Protein AF-A0A3S1IZS7-F1 (afdb_monomer_lite)

Foldseek 3Di:
DDDDDDDDDDDDDDDDDDDDDDDDDDDDDDDPDDDPDPPDPPDPPQAADADLVPPLVLFDDQVVLVVLDDDFAWDDKDWDFPLVVCVVVVPDDPRYDRNFIWIKTWGWDAAWDADPPNQKIQGGTWIWIFTAGGRPRDGPDIDIDHDPVRMDGNVPDD

Organism: NCBI:txid232991

Structure (mmCIF, N/CA/C/O backbone):
data_AF-A0A3S1IZS7-F1
#
_entry.id   AF-A0A3S1IZS7-F1
#
loop_
_atom_site.group_PDB
_atom_site.id
_atom_site.type_symbol
_atom_site.label_atom_id
_atom_site.label_alt_id
_atom_site.label_comp_id
_atom_site.label_asym_id
_atom_site.label_entity_id
_atom_site.label_seq_id
_atom_site.pdbx_PDB_ins_code
_atom_site.Cartn_x
_atom_site.Cartn_y
_atom_site.Cartn_z
_atom_site.occupancy
_atom_site.B_iso_or_equiv
_atom_site.auth_seq_id
_atom_site.auth_comp_id
_atom_site.auth_asym_id
_atom_site.auth_atom_id
_atom_site.pdbx_PDB_model_num
ATOM 1 N N . MET A 1 1 ? -35.260 -52.185 47.342 1.00 36.41 1 MET A N 1
ATOM 2 C CA . MET A 1 1 ? -35.029 -53.144 48.442 1.00 36.41 1 MET A CA 1
ATOM 3 C C . MET A 1 1 ? -33.620 -53.699 48.280 1.00 36.41 1 MET A C 1
ATOM 5 O O . MET A 1 1 ? -33.346 -54.266 47.235 1.00 36.41 1 MET A O 1
ATOM 9 N N . ASN A 1 2 ? -32.741 -53.359 49.234 1.00 33.81 2 ASN A N 1
ATOM 10 C CA . ASN A 1 2 ? -31.666 -54.129 49.903 1.00 33.81 2 ASN A CA 1
ATOM 11 C C . ASN A 1 2 ? -31.203 -55.445 49.221 1.00 33.81 2 ASN A C 1
ATOM 13 O O . ASN A 1 2 ? -32.045 -56.199 48.765 1.00 33.81 2 ASN A O 1
ATOM 17 N N . ASN A 1 3 ? -29.943 -55.899 49.215 1.00 34.00 3 ASN A N 1
ATOM 18 C CA . ASN A 1 3 ? -28.774 -55.623 50.056 1.00 34.00 3 ASN A CA 1
ATOM 19 C C . ASN A 1 3 ? -27.513 -56.287 49.429 1.00 34.00 3 ASN A C 1
ATOM 21 O O . ASN A 1 3 ? -27.587 -57.404 48.931 1.00 34.00 3 ASN A O 1
ATOM 25 N N . ILE A 1 4 ? -26.380 -55.580 49.488 1.00 40.91 4 ILE A N 1
ATOM 26 C CA . ILE A 1 4 ? -25.004 -55.969 49.885 1.00 40.91 4 ILE A CA 1
ATOM 27 C C . ILE A 1 4 ? -24.731 -57.489 50.108 1.00 40.91 4 ILE A C 1
ATOM 29 O O . ILE A 1 4 ? -25.435 -58.118 50.894 1.00 40.91 4 ILE A O 1
ATOM 33 N N . THR A 1 5 ? -23.634 -58.070 49.572 1.00 40.34 5 THR A N 1
ATOM 34 C CA . THR A 1 5 ? -22.332 -58.330 50.271 1.00 40.34 5 THR A CA 1
ATOM 35 C C . THR A 1 5 ? -21.445 -59.432 49.631 1.00 40.34 5 THR A C 1
ATOM 37 O O . THR A 1 5 ? -21.910 -60.533 49.371 1.00 40.34 5 THR A O 1
ATOM 40 N N . LYS A 1 6 ? -20.127 -59.140 49.606 1.00 39.59 6 LYS A N 1
ATOM 41 C CA . LYS A 1 6 ? -18.933 -59.993 49.863 1.00 39.59 6 LYS A CA 1
ATOM 42 C C . LYS A 1 6 ? -18.174 -60.684 48.707 1.00 39.59 6 LYS A C 1
ATOM 44 O O . LYS A 1 6 ? -18.670 -61.552 48.005 1.00 39.59 6 LYS A O 1
ATOM 49 N N . GLN A 1 7 ? -16.897 -60.286 48.629 1.00 43.59 7 GLN A N 1
ATOM 50 C CA . GLN A 1 7 ? -15.755 -60.897 47.937 1.00 43.59 7 GLN A CA 1
ATOM 51 C C . GLN A 1 7 ? -15.414 -62.291 48.490 1.00 43.59 7 GLN A C 1
ATOM 53 O O . GLN A 1 7 ? -15.649 -62.510 49.673 1.00 43.59 7 GLN A O 1
ATOM 58 N N . ILE A 1 8 ? -14.725 -63.122 47.691 1.00 42.62 8 ILE A N 1
ATOM 59 C CA . ILE A 1 8 ? -13.571 -63.967 48.076 1.00 42.62 8 ILE A CA 1
ATOM 60 C C . ILE A 1 8 ? -12.697 -64.147 46.819 1.00 42.62 8 ILE A C 1
ATOM 62 O O . ILE A 1 8 ? -13.199 -64.481 45.747 1.00 42.62 8 ILE A O 1
ATOM 66 N N . ALA A 1 9 ? -11.394 -63.901 46.959 1.00 44.09 9 ALA A N 1
ATOM 67 C CA . ALA A 1 9 ? -10.371 -64.181 45.956 1.00 44.09 9 ALA A CA 1
ATOM 68 C C . ALA A 1 9 ? -9.887 -65.633 46.082 1.00 44.09 9 ALA A C 1
ATOM 70 O O . ALA A 1 9 ? -9.709 -66.126 47.195 1.00 44.09 9 ALA A O 1
ATOM 71 N N . VAL A 1 10 ? -9.607 -66.291 44.956 1.00 39.09 10 VAL A N 1
ATOM 72 C CA . VAL A 1 10 ? -8.884 -67.570 44.921 1.00 39.09 10 VAL A CA 1
ATOM 73 C C . VAL A 1 10 ? -7.779 -67.466 43.876 1.00 39.09 10 VAL A C 1
ATOM 75 O O . VAL A 1 10 ? -8.039 -67.240 42.697 1.00 39.09 10 VAL A O 1
ATOM 78 N N . PHE A 1 11 ? -6.538 -67.606 44.337 1.00 39.56 11 PHE A N 1
ATOM 79 C CA . PHE A 1 11 ? -5.347 -67.763 43.510 1.00 39.56 11 PHE A CA 1
ATOM 80 C C . PHE A 1 11 ? -5.182 -69.242 43.158 1.00 39.56 11 PHE A C 1
ATOM 82 O O . PHE A 1 11 ? -5.168 -70.085 44.052 1.00 39.56 11 PHE A O 1
ATOM 89 N N . ILE A 1 12 ? -4.995 -69.552 41.876 1.00 41.91 12 ILE A N 1
ATOM 90 C CA . ILE A 1 12 ? -4.476 -70.852 41.441 1.00 41.91 12 ILE A CA 1
ATOM 91 C C . ILE A 1 12 ? -3.231 -70.582 40.603 1.00 41.91 12 ILE A C 1
ATOM 93 O O . ILE A 1 12 ? -3.295 -69.962 39.543 1.00 41.91 12 ILE A O 1
ATOM 97 N N . ALA A 1 13 ? -2.092 -71.025 41.127 1.00 37.75 13 ALA A N 1
ATOM 98 C CA . ALA A 1 13 ? -0.823 -71.077 40.426 1.00 37.75 13 ALA A CA 1
ATOM 99 C C . ALA A 1 13 ? -0.769 -72.360 39.587 1.00 37.75 13 ALA A C 1
ATOM 101 O O . ALA A 1 13 ? -1.023 -73.443 40.112 1.00 37.75 13 ALA A O 1
ATOM 102 N N . LEU A 1 14 ? -0.387 -72.250 38.315 1.00 40.47 14 LEU A N 1
ATOM 103 C CA . LEU A 1 14 ? 0.059 -73.392 37.523 1.00 40.47 14 LEU A CA 1
ATOM 104 C C . LEU A 1 14 ? 1.411 -73.049 36.893 1.00 40.47 14 LEU A C 1
ATOM 106 O O . LEU A 1 14 ? 1.531 -72.122 36.095 1.00 40.47 14 LEU A O 1
ATOM 110 N N . ALA A 1 15 ? 2.433 -73.783 37.325 1.00 39.69 15 ALA A N 1
ATOM 111 C CA . ALA A 1 15 ? 3.800 -73.686 36.846 1.00 39.69 15 ALA A CA 1
ATOM 112 C C . ALA A 1 15 ? 3.920 -74.323 35.453 1.00 39.69 15 ALA A C 1
ATOM 114 O O . ALA A 1 15 ? 3.553 -75.481 35.263 1.00 39.69 15 ALA A O 1
ATOM 115 N N . GLY A 1 16 ? 4.463 -73.574 34.493 1.00 42.50 16 GLY A N 1
ATOM 116 C CA . GLY A 1 16 ? 4.869 -74.069 33.180 1.00 42.50 16 GLY A CA 1
ATOM 117 C C . GLY A 1 16 ? 6.348 -73.767 32.965 1.00 42.50 16 GLY A C 1
ATOM 118 O O . GLY A 1 16 ? 6.762 -72.613 33.036 1.00 42.50 16 GLY A O 1
ATOM 119 N N . ALA A 1 17 ? 7.143 -74.814 32.760 1.00 45.78 17 ALA A N 1
ATOM 120 C CA . ALA A 1 17 ? 8.581 -74.740 32.542 1.00 45.78 17 ALA A CA 1
ATOM 121 C C . ALA A 1 17 ? 8.912 -74.043 31.210 1.00 45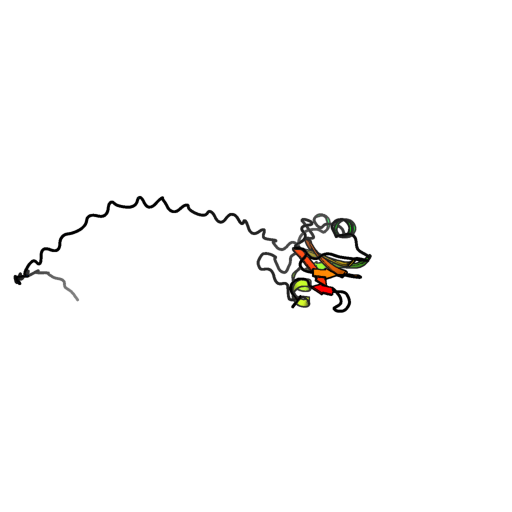.78 17 ALA A C 1
ATOM 123 O O . ALA A 1 17 ? 8.408 -74.440 30.161 1.00 45.78 17 ALA A O 1
ATOM 124 N N . ALA A 1 18 ? 9.794 -73.042 31.251 1.00 45.81 18 ALA A N 1
ATOM 125 C CA . ALA A 1 18 ? 10.357 -72.403 30.067 1.00 45.81 18 ALA A CA 1
ATOM 126 C C . ALA A 1 18 ? 11.881 -72.586 30.055 1.00 45.81 18 ALA A C 1
ATOM 128 O O . ALA A 1 18 ? 12.592 -72.164 30.968 1.00 45.81 18 ALA A O 1
ATOM 129 N N . THR A 1 19 ? 12.362 -73.252 29.013 1.00 47.44 19 THR A N 1
ATOM 130 C CA . THR A 1 19 ? 13.767 -73.514 28.699 1.00 47.44 19 THR A CA 1
ATOM 131 C C . THR A 1 19 ? 14.497 -72.192 28.429 1.00 47.44 19 THR A C 1
ATOM 133 O O . THR A 1 19 ? 14.139 -71.456 27.511 1.00 47.44 19 THR A O 1
ATOM 136 N N . LEU A 1 20 ? 15.519 -71.875 29.228 1.00 40.12 20 LEU A N 1
ATOM 137 C CA . LEU A 1 20 ? 16.340 -70.669 29.086 1.00 40.12 20 LEU A CA 1
ATOM 138 C C . LEU A 1 20 ? 17.395 -70.858 27.984 1.00 40.12 20 LEU A C 1
ATOM 140 O O . LEU A 1 20 ? 18.393 -71.548 28.182 1.00 40.12 20 LEU A O 1
ATOM 144 N N . PHE A 1 21 ? 17.200 -70.205 26.837 1.00 39.12 21 PHE A N 1
ATOM 145 C CA . PHE A 1 21 ? 18.284 -69.922 25.894 1.00 39.12 21 PHE A CA 1
ATOM 146 C C . PHE A 1 21 ? 19.089 -68.720 26.409 1.00 39.12 21 PHE A C 1
ATOM 148 O O . PHE A 1 21 ? 18.578 -67.603 26.483 1.00 39.12 21 PHE A O 1
AT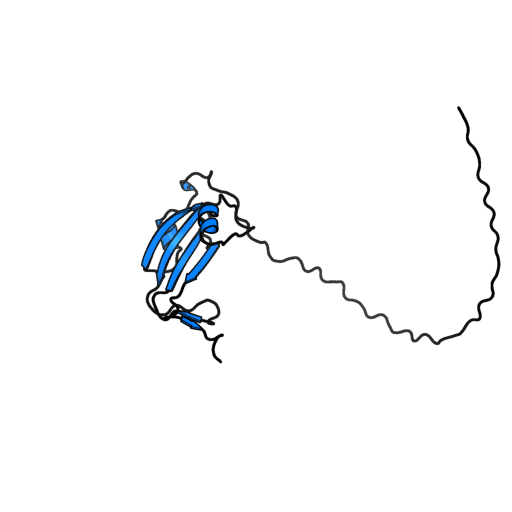OM 155 N N . LEU A 1 22 ? 20.354 -68.943 26.765 1.00 44.34 22 LEU A N 1
ATOM 156 C CA . LEU A 1 22 ? 21.313 -67.882 27.079 1.00 44.34 22 LEU A CA 1
ATOM 157 C C . LEU A 1 22 ? 21.856 -67.291 25.770 1.00 44.34 22 LEU A C 1
ATOM 159 O O . LEU A 1 22 ? 22.702 -67.899 25.117 1.00 44.34 22 LEU A O 1
ATOM 163 N N . ALA A 1 23 ? 21.383 -66.104 25.392 1.00 48.84 23 ALA A N 1
ATOM 164 C CA . ALA A 1 23 ? 22.019 -65.280 24.365 1.00 48.84 23 ALA A CA 1
ATOM 165 C C . ALA A 1 23 ? 22.969 -64.263 25.032 1.00 48.84 23 ALA A C 1
ATOM 167 O O . ALA A 1 23 ? 22.589 -63.657 26.038 1.00 48.84 23 ALA A O 1
ATOM 168 N N . PRO A 1 24 ? 24.189 -64.034 24.510 1.00 44.06 24 PRO A N 1
ATOM 169 C CA . PRO A 1 24 ? 25.091 -63.029 25.061 1.00 44.06 24 PRO A CA 1
ATOM 170 C C . PRO A 1 24 ? 24.591 -61.618 24.720 1.00 44.06 24 PRO A C 1
ATOM 172 O O . PRO A 1 24 ? 24.515 -61.227 23.557 1.00 44.06 24 PRO A O 1
ATOM 175 N N . SER A 1 25 ? 24.263 -60.829 25.743 1.00 49.56 25 SER A N 1
ATOM 176 C CA . SER A 1 25 ? 23.932 -59.412 25.592 1.00 49.56 25 SER A CA 1
ATOM 177 C C . SER A 1 25 ? 25.210 -58.583 25.442 1.00 49.56 25 SER A C 1
ATOM 179 O O . SER A 1 25 ? 25.968 -58.418 26.400 1.00 49.56 25 SER A O 1
ATOM 181 N N . VAL A 1 26 ? 25.443 -58.019 24.256 1.00 49.78 26 VAL A N 1
ATOM 182 C CA . VAL A 1 26 ? 26.427 -56.946 24.066 1.00 49.78 26 VAL A CA 1
ATOM 183 C C . VAL A 1 26 ? 25.854 -55.676 24.698 1.00 49.78 26 VAL A C 1
ATOM 185 O O . VAL A 1 26 ? 24.913 -55.081 24.177 1.00 49.78 26 VAL A O 1
ATOM 188 N N . ILE A 1 27 ? 26.395 -55.267 25.847 1.00 49.50 27 ILE A N 1
ATOM 189 C CA . ILE A 1 27 ? 26.011 -54.020 26.520 1.00 49.50 27 ILE A CA 1
ATOM 190 C C . ILE A 1 27 ? 26.675 -52.856 25.773 1.00 49.50 27 ILE A C 1
ATOM 192 O O . ILE A 1 27 ? 27.827 -52.504 26.030 1.00 49.50 27 ILE A O 1
ATOM 196 N N . ALA A 1 28 ? 25.957 -52.255 24.825 1.00 52.88 28 ALA A N 1
ATOM 197 C CA . ALA A 1 28 ? 26.341 -50.965 24.265 1.00 52.88 28 ALA A CA 1
ATOM 198 C C . ALA A 1 28 ? 26.183 -49.879 25.345 1.00 52.88 28 ALA A C 1
ATOM 200 O O . ALA A 1 28 ? 25.139 -49.780 25.991 1.00 52.88 28 ALA A O 1
ATOM 201 N N . LYS A 1 29 ? 27.227 -49.067 25.562 1.00 50.38 29 LYS A N 1
ATOM 202 C CA . LYS A 1 29 ? 27.178 -47.932 26.499 1.00 50.38 29 LYS A CA 1
ATOM 203 C C . LYS A 1 29 ? 26.048 -46.972 26.095 1.00 50.38 29 LYS A C 1
ATOM 205 O O . LYS A 1 29 ? 25.924 -46.672 24.907 1.00 50.38 29 LYS A O 1
ATOM 210 N N . PRO A 1 30 ? 25.258 -46.450 27.049 1.00 47.34 30 PRO A N 1
ATOM 211 C CA . PRO A 1 30 ? 24.180 -45.527 26.731 1.00 47.34 30 PRO A CA 1
ATOM 212 C C . PRO A 1 30 ? 24.754 -44.240 26.129 1.00 47.34 30 PRO A C 1
ATOM 214 O O . PRO A 1 30 ? 25.547 -43.535 26.755 1.00 47.34 30 PRO A O 1
ATOM 217 N N . VAL A 1 31 ? 24.348 -43.944 24.894 1.00 51.19 31 VAL A N 1
ATOM 218 C CA . VAL A 1 31 ? 24.576 -42.649 24.250 1.00 51.19 31 VAL A CA 1
ATOM 219 C C . VAL A 1 31 ? 23.858 -41.596 25.089 1.00 51.19 31 VAL A C 1
ATOM 221 O O . VAL A 1 31 ? 22.649 -41.685 25.300 1.00 51.19 31 VAL A O 1
ATOM 224 N N . GLN A 1 32 ? 24.597 -40.605 25.591 1.00 51.44 32 GLN A N 1
ATOM 225 C CA . GLN A 1 32 ? 23.997 -39.463 26.273 1.00 51.44 32 GLN A CA 1
ATOM 226 C C . GLN A 1 32 ? 23.165 -38.670 25.263 1.00 51.44 32 GLN A C 1
ATOM 228 O O . GLN A 1 32 ? 23.693 -37.892 24.466 1.00 51.44 32 GLN A O 1
ATOM 233 N N . ILE A 1 33 ? 21.852 -38.881 25.285 1.00 51.50 33 ILE A N 1
ATOM 234 C CA . ILE A 1 33 ? 20.899 -38.069 24.537 1.00 51.50 33 ILE A CA 1
ATOM 235 C C . ILE A 1 33 ? 20.942 -36.675 25.167 1.00 51.50 33 ILE A C 1
ATOM 237 O O . ILE A 1 33 ? 20.460 -36.466 26.283 1.00 51.50 33 ILE A O 1
ATOM 241 N N . LYS A 1 34 ? 21.571 -35.717 24.474 1.00 55.16 34 LYS A N 1
ATOM 242 C CA . LYS A 1 34 ? 21.484 -34.296 24.830 1.00 55.16 34 LYS A CA 1
ATOM 243 C C . LYS A 1 34 ? 20.003 -33.936 24.957 1.00 55.16 34 LYS A C 1
ATOM 245 O O . LYS A 1 34 ? 19.216 -34.260 24.070 1.00 55.16 34 LYS A O 1
ATOM 250 N N . LYS A 1 35 ? 19.645 -33.280 26.068 1.00 49.75 35 LYS A N 1
ATOM 251 C CA . LYS A 1 35 ? 18.310 -32.715 26.326 1.00 49.75 35 LYS A CA 1
ATOM 252 C C . LYS A 1 35 ? 17.768 -32.087 25.031 1.00 49.75 35 LYS A C 1
ATOM 254 O O . LYS A 1 35 ? 18.511 -31.309 24.426 1.00 49.75 35 LYS A O 1
ATOM 259 N N . PRO A 1 36 ? 16.526 -32.382 24.604 1.00 51.38 36 PRO A N 1
ATOM 260 C CA . PRO A 1 36 ? 15.949 -31.702 23.456 1.00 51.38 36 PRO A CA 1
ATOM 261 C C . PRO A 1 36 ? 15.963 -30.202 23.747 1.00 51.38 36 PRO A C 1
ATOM 263 O O . PRO A 1 36 ? 15.380 -29.738 24.730 1.00 51.38 36 PRO A O 1
ATOM 266 N N . VAL A 1 37 ? 16.700 -29.454 22.926 1.00 51.12 37 VAL A N 1
ATOM 267 C CA . VAL A 1 37 ? 16.657 -27.996 22.937 1.00 51.12 37 VAL A CA 1
ATOM 268 C C . VAL A 1 37 ? 15.227 -27.628 22.571 1.00 51.12 37 VAL A C 1
ATOM 270 O O . VAL A 1 37 ? 14.764 -27.924 21.471 1.00 51.12 37 VAL A O 1
ATOM 273 N N . LYS A 1 38 ? 14.501 -27.043 23.523 1.00 51.59 38 LYS A N 1
ATOM 274 C CA . LYS A 1 38 ? 13.178 -26.477 23.285 1.00 51.59 38 LYS A CA 1
ATOM 275 C C . LYS A 1 38 ? 13.388 -25.328 22.297 1.00 51.59 38 LYS A C 1
ATOM 277 O O . LYS A 1 38 ? 13.910 -24.287 22.683 1.00 51.59 38 LYS A O 1
ATOM 282 N N . LEU A 1 39 ? 13.078 -25.546 21.020 1.00 53.28 39 LEU A N 1
ATOM 283 C CA . LEU A 1 39 ? 13.011 -24.463 20.044 1.00 53.28 39 LEU A CA 1
ATOM 284 C C . LEU A 1 39 ? 11.863 -23.557 20.504 1.00 53.28 39 LEU A C 1
ATOM 286 O O . LEU A 1 39 ? 10.694 -23.914 20.360 1.00 53.28 39 LEU A O 1
ATOM 290 N N . GLU A 1 40 ? 12.175 -22.433 21.143 1.00 56.50 40 GLU A N 1
ATOM 291 C CA . GLU A 1 40 ? 11.162 -21.409 21.365 1.00 56.50 40 GLU A CA 1
ATOM 292 C C . GLU A 1 40 ? 10.751 -20.853 19.996 1.00 56.50 40 GLU A C 1
ATOM 294 O O . GLU A 1 40 ? 11.632 -20.470 19.218 1.00 56.50 40 GLU A O 1
ATOM 299 N N . PRO A 1 41 ? 9.450 -20.833 19.651 1.00 51.66 41 PRO A N 1
ATOM 300 C CA . PRO A 1 41 ? 8.998 -20.323 18.366 1.00 51.66 41 PRO A CA 1
ATOM 301 C C . PRO A 1 41 ? 9.305 -18.825 18.301 1.00 51.66 41 PRO A C 1
ATOM 303 O O . PRO A 1 41 ? 8.601 -17.993 18.863 1.00 51.66 41 PRO A O 1
ATOM 306 N N . THR A 1 42 ? 10.396 -18.477 17.624 1.00 55.12 42 THR A N 1
ATOM 307 C CA . THR A 1 42 ? 10.962 -17.122 17.581 1.00 55.12 42 THR A CA 1
ATOM 308 C C . THR A 1 42 ? 10.365 -16.297 16.440 1.00 55.12 42 THR A C 1
ATOM 310 O O . THR A 1 42 ? 11.054 -15.544 15.760 1.00 55.12 42 THR A O 1
ATOM 313 N N . THR A 1 43 ? 9.062 -16.436 16.201 1.00 57.31 43 THR A N 1
ATOM 314 C CA . THR A 1 43 ? 8.332 -15.559 15.280 1.00 57.31 43 THR A CA 1
ATOM 315 C C . THR A 1 43 ? 7.074 -15.062 15.967 1.00 57.31 43 THR A C 1
ATOM 317 O O . THR A 1 43 ? 6.008 -15.665 15.895 1.00 57.31 43 THR A O 1
ATOM 320 N N . THR A 1 44 ? 7.190 -13.932 16.661 1.00 70.62 44 THR A N 1
ATOM 321 C CA . THR A 1 44 ? 6.014 -13.158 17.056 1.00 70.62 44 THR A CA 1
ATOM 322 C C . THR A 1 44 ? 5.369 -12.645 15.770 1.00 70.62 44 THR A C 1
ATOM 324 O O . THR A 1 44 ? 5.806 -11.643 15.206 1.00 70.62 44 THR A O 1
ATOM 327 N N . ILE A 1 45 ? 4.377 -13.370 15.247 1.00 80.31 45 ILE A N 1
ATOM 328 C CA . ILE A 1 45 ? 3.594 -12.918 14.096 1.00 80.31 45 ILE A CA 1
ATOM 329 C C . ILE A 1 45 ? 2.898 -11.627 14.520 1.00 80.31 45 ILE A C 1
ATOM 331 O O . ILE A 1 45 ? 2.078 -11.624 15.438 1.00 80.31 45 ILE A O 1
ATOM 335 N N . LYS A 1 46 ? 3.250 -10.512 13.876 1.00 91.06 46 LYS A N 1
ATOM 336 C CA . LYS A 1 46 ? 2.601 -9.230 14.138 1.00 91.06 46 LYS A CA 1
ATOM 337 C C . LYS A 1 46 ? 1.161 -9.294 13.636 1.00 91.06 46 LYS A C 1
ATOM 339 O O . LYS A 1 46 ? 0.928 -9.517 12.450 1.00 91.06 46 LYS A O 1
ATOM 344 N N . THR A 1 47 ? 0.212 -9.095 14.543 1.00 93.94 47 THR A N 1
ATOM 345 C CA . THR A 1 47 ? -1.222 -9.062 14.240 1.00 93.94 47 THR A CA 1
ATOM 346 C C . THR A 1 47 ? -1.748 -7.632 14.226 1.00 93.94 47 THR A C 1
ATOM 348 O O . THR A 1 47 ? -1.375 -6.823 15.075 1.00 93.94 47 THR A O 1
ATOM 351 N N . TYR A 1 48 ? -2.663 -7.340 13.308 1.00 96.12 48 TYR A N 1
ATOM 352 C CA . TYR A 1 48 ? -3.255 -6.023 13.094 1.00 96.12 48 TYR A CA 1
ATOM 353 C C . TYR A 1 48 ? -4.758 -6.074 13.393 1.00 96.12 48 TYR A C 1
ATOM 355 O O . TYR A 1 48 ? -5.547 -6.575 12.591 1.00 96.12 48 TYR A O 1
ATOM 363 N N . ALA A 1 49 ? -5.161 -5.570 14.561 1.00 96.00 49 ALA A N 1
ATOM 364 C CA . ALA A 1 49 ? -6.565 -5.507 14.976 1.00 96.00 49 ALA A CA 1
ATOM 365 C C . ALA A 1 49 ? -7.340 -4.403 14.232 1.00 96.00 49 ALA A C 1
ATOM 367 O O . ALA A 1 49 ? -6.742 -3.442 13.752 1.00 96.00 49 ALA A O 1
ATOM 368 N N . ALA A 1 50 ? -8.670 -4.508 14.165 1.00 96.56 50 ALA A N 1
ATOM 369 C CA . ALA A 1 50 ? -9.522 -3.488 13.549 1.00 96.56 50 ALA A CA 1
ATOM 370 C C . ALA A 1 50 ? -9.267 -2.091 14.144 1.00 96.56 50 ALA A C 1
ATOM 372 O O . ALA A 1 50 ? -9.076 -1.944 15.350 1.00 96.56 50 ALA A O 1
ATOM 373 N N . ASN A 1 51 ? -9.277 -1.063 13.296 1.00 95.62 51 ASN A N 1
ATOM 374 C CA . ASN A 1 51 ? -9.074 0.334 13.700 1.00 95.62 51 ASN A CA 1
ATOM 375 C C . ASN A 1 51 ? -10.007 1.314 12.968 1.00 95.62 51 ASN A C 1
ATOM 377 O O . ASN A 1 51 ? -9.813 2.524 13.048 1.00 95.62 51 ASN A O 1
ATOM 381 N N . ASN A 1 52 ? -11.041 0.810 12.295 1.00 92.81 52 ASN A N 1
ATOM 382 C CA . ASN A 1 52 ? -12.079 1.608 11.639 1.00 92.81 52 ASN A CA 1
ATOM 383 C C . ASN A 1 52 ? -12.879 2.504 12.604 1.00 92.81 52 ASN A C 1
ATOM 385 O O . ASN A 1 52 ? -13.490 3.472 12.168 1.00 92.81 52 ASN A O 1
ATOM 389 N N . ASN A 1 53 ? -12.839 2.213 13.907 1.00 94.19 53 ASN A N 1
ATOM 390 C CA . ASN A 1 53 ? -13.470 3.028 14.950 1.00 94.19 53 ASN A CA 1
ATOM 391 C C . ASN A 1 53 ? -12.529 4.088 15.554 1.00 94.19 53 ASN A C 1
ATOM 393 O O . ASN A 1 53 ? -12.943 4.836 16.439 1.00 94.19 53 ASN A O 1
ATOM 397 N N . LEU A 1 54 ? -11.256 4.140 15.140 1.00 93.12 54 LEU A N 1
ATOM 398 C CA . LEU A 1 54 ? -10.333 5.166 15.624 1.00 93.12 54 LEU A CA 1
ATOM 399 C C . LEU A 1 54 ? -10.664 6.530 15.000 1.00 93.12 54 LEU A C 1
ATOM 401 O O . LEU A 1 54 ? -11.061 6.600 13.836 1.00 93.12 54 LEU A O 1
ATOM 405 N N . PRO A 1 55 ? -10.449 7.639 15.730 1.00 95.19 55 PRO A N 1
ATOM 406 C CA . PRO A 1 55 ? -10.588 8.964 15.145 1.00 95.19 55 PRO A CA 1
ATOM 407 C C . PRO A 1 55 ? -9.541 9.177 14.045 1.00 95.19 55 PRO A C 1
ATOM 409 O O . PRO A 1 55 ? -8.412 8.699 14.149 1.00 95.19 55 PRO A O 1
ATOM 412 N N . ALA A 1 56 ? -9.880 9.967 13.023 1.00 92.56 56 ALA A N 1
ATOM 413 C CA . ALA A 1 56 ? -9.002 10.222 11.876 1.00 92.56 56 ALA A CA 1
ATOM 414 C C . ALA A 1 56 ? -7.614 10.773 12.263 1.00 92.56 56 ALA A C 1
ATOM 416 O O . ALA A 1 56 ? -6.645 10.531 11.554 1.00 92.56 56 ALA A O 1
ATOM 417 N N . SER A 1 57 ? -7.487 11.452 13.410 1.00 94.88 57 SER A N 1
ATOM 418 C CA . SER A 1 57 ? -6.209 11.938 13.955 1.00 94.88 57 SER A CA 1
ATOM 419 C C . SER A 1 57 ? -5.224 10.829 14.345 1.00 94.88 57 SER A C 1
ATOM 421 O O . SER A 1 57 ? -4.032 11.092 14.487 1.00 94.88 57 SER A O 1
ATOM 423 N N . ARG A 1 58 ? -5.708 9.597 14.533 1.00 96.44 58 ARG A N 1
ATOM 424 C CA . ARG A 1 58 ? -4.894 8.399 14.787 1.00 96.44 58 ARG A CA 1
ATOM 425 C C . ARG A 1 58 ? -4.459 7.701 13.504 1.00 96.44 58 ARG A C 1
ATOM 427 O O . ARG A 1 58 ? -3.623 6.805 13.571 1.00 96.44 58 ARG A O 1
ATOM 434 N N . LEU A 1 59 ? -5.027 8.088 12.365 1.00 96.94 59 LEU A N 1
ATOM 435 C CA . LEU A 1 59 ? -4.660 7.556 11.066 1.00 96.94 59 LEU A CA 1
ATOM 436 C C . LEU A 1 59 ? -3.655 8.495 10.398 1.00 96.94 59 LEU A C 1
ATOM 438 O O . LEU A 1 59 ? -3.750 9.721 10.455 1.00 96.94 59 LEU A O 1
ATOM 442 N N . MET A 1 60 ? -2.678 7.906 9.731 1.00 97.06 60 MET A N 1
ATOM 443 C CA . MET A 1 60 ? -1.739 8.607 8.885 1.00 97.06 60 MET A CA 1
ATOM 444 C C . MET A 1 60 ? -2.485 9.335 7.762 1.00 97.06 60 MET A C 1
ATOM 446 O O . MET A 1 60 ? -3.427 8.819 7.159 1.00 97.06 60 MET A O 1
ATOM 450 N N . THR A 1 61 ? -2.002 10.533 7.444 1.00 97.75 61 THR A N 1
ATOM 451 C CA . THR A 1 61 ? -2.514 11.336 6.331 1.00 97.75 61 THR A CA 1
ATOM 452 C C . THR A 1 61 ? -2.113 10.759 4.973 1.00 97.75 61 THR A C 1
ATOM 454 O O . THR A 1 61 ? -1.087 10.090 4.846 1.00 97.75 61 THR A O 1
ATOM 457 N N . ILE A 1 62 ? -2.844 11.132 3.920 1.00 97.94 62 ILE A N 1
ATOM 458 C CA . ILE A 1 62 ? -2.490 10.797 2.532 1.00 97.94 62 ILE A CA 1
ATOM 459 C C . ILE A 1 62 ? -1.045 11.194 2.175 1.00 97.94 62 ILE A C 1
ATOM 461 O O . ILE A 1 62 ? -0.328 10.435 1.529 1.00 97.94 62 ILE A O 1
ATOM 465 N N . LYS A 1 63 ? -0.572 12.353 2.656 1.00 97.94 63 LYS A N 1
ATOM 466 C CA . LYS A 1 63 ? 0.793 12.842 2.408 1.00 97.94 63 LYS A CA 1
ATOM 467 C C . LYS A 1 63 ? 1.842 11.930 3.042 1.00 97.94 63 LYS A C 1
ATOM 469 O O . LYS A 1 63 ? 2.871 11.656 2.429 1.00 97.94 63 LYS A O 1
ATOM 474 N N . SER A 1 64 ? 1.585 11.461 4.261 1.00 97.69 64 SER A N 1
ATOM 475 C CA . SER A 1 64 ? 2.469 10.517 4.945 1.00 97.69 64 SER A CA 1
ATOM 476 C C . SER A 1 64 ? 2.458 9.145 4.266 1.00 97.69 64 SER A C 1
ATOM 478 O O . SER A 1 64 ? 3.525 8.553 4.129 1.00 97.69 64 SER A O 1
ATOM 480 N N . ALA A 1 65 ? 1.303 8.688 3.767 1.00 98.00 65 ALA A N 1
ATOM 481 C CA . ALA A 1 65 ? 1.195 7.434 3.020 1.00 98.00 65 ALA A CA 1
ATOM 482 C C . ALA A 1 65 ? 1.999 7.486 1.713 1.00 98.00 65 ALA A C 1
ATOM 484 O O . ALA A 1 65 ? 2.815 6.606 1.457 1.00 98.00 65 ALA A O 1
ATOM 485 N N . ILE A 1 66 ? 1.866 8.574 0.947 1.00 98.12 66 ILE A N 1
ATOM 486 C CA . ILE A 1 66 ? 2.659 8.810 -0.269 1.00 98.12 66 ILE A CA 1
ATOM 487 C C . ILE A 1 66 ? 4.159 8.866 0.044 1.00 98.12 66 ILE A C 1
ATOM 489 O O . ILE A 1 66 ? 4.956 8.286 -0.680 1.00 98.12 66 ILE A O 1
ATOM 493 N N . LYS A 1 67 ? 4.560 9.543 1.129 1.00 97.56 67 LYS A N 1
ATOM 494 C CA . LYS A 1 67 ? 5.974 9.628 1.533 1.00 97.56 67 LYS A CA 1
ATOM 495 C C . LYS A 1 67 ? 6.545 8.271 1.961 1.00 97.56 67 LYS A C 1
ATOM 497 O O . LYS A 1 67 ? 7.747 8.053 1.846 1.00 97.56 67 LYS A O 1
ATOM 502 N N . ARG A 1 68 ? 5.706 7.403 2.529 1.00 96.75 68 ARG A N 1
ATOM 503 C CA . ARG A 1 68 ? 6.085 6.056 2.970 1.00 96.75 68 ARG A CA 1
ATOM 504 C C . ARG A 1 68 ? 6.226 5.091 1.798 1.00 96.75 68 ARG A C 1
ATOM 506 O O . ARG A 1 68 ? 7.027 4.164 1.891 1.00 96.75 68 ARG A O 1
ATOM 513 N N . ALA A 1 69 ? 5.450 5.318 0.747 1.00 96.31 69 ALA A N 1
ATOM 514 C CA . ALA A 1 69 ? 5.504 4.540 -0.467 1.00 96.31 69 ALA A CA 1
ATOM 515 C C . ALA A 1 69 ? 6.834 4.732 -1.213 1.00 96.31 69 ALA A C 1
ATOM 517 O O . ALA A 1 69 ? 7.538 5.732 -1.038 1.00 96.31 69 ALA A O 1
ATOM 518 N N . ILE A 1 70 ? 7.190 3.768 -2.054 1.00 93.38 70 ILE A N 1
ATOM 519 C CA . ILE A 1 70 ? 8.370 3.881 -2.905 1.00 93.38 70 ILE A CA 1
ATOM 520 C C . ILE A 1 70 ? 8.170 4.970 -3.972 1.00 93.38 70 ILE A C 1
ATOM 522 O O . ILE A 1 70 ? 7.036 5.245 -4.376 1.00 93.38 70 ILE A O 1
ATOM 526 N N . PRO A 1 71 ? 9.254 5.592 -4.469 1.00 94.31 71 PRO A N 1
ATOM 527 C CA . PRO A 1 71 ? 9.150 6.587 -5.530 1.00 94.31 71 PRO A CA 1
ATOM 528 C C . PRO A 1 71 ? 8.524 5.989 -6.795 1.00 94.31 71 PRO A C 1
ATOM 530 O O . PRO A 1 71 ? 9.064 5.057 -7.385 1.00 94.31 71 PRO A O 1
ATOM 533 N N . MET A 1 72 ? 7.388 6.540 -7.217 1.00 95.75 72 MET A N 1
ATOM 534 C CA . MET A 1 72 ? 6.653 6.096 -8.401 1.00 95.75 72 MET A CA 1
ATOM 535 C C . MET A 1 72 ? 5.798 7.233 -8.969 1.00 95.75 72 MET A C 1
ATOM 537 O O . MET A 1 72 ? 5.484 8.209 -8.284 1.00 95.75 72 MET A O 1
ATOM 541 N N . ARG A 1 73 ? 5.381 7.095 -10.227 1.00 96.81 73 ARG A N 1
ATOM 542 C CA . ARG A 1 73 ? 4.344 7.927 -10.842 1.00 96.81 73 ARG A CA 1
ATOM 543 C C . ARG A 1 73 ? 2.988 7.458 -10.328 1.00 96.81 73 ARG A C 1
ATOM 545 O O . ARG A 1 73 ? 2.478 6.430 -10.770 1.00 96.81 73 ARG A O 1
ATOM 552 N N . LEU A 1 74 ? 2.451 8.184 -9.352 1.00 97.50 74 LEU A N 1
ATOM 553 C CA . LEU A 1 74 ? 1.186 7.850 -8.701 1.00 97.50 74 LEU A CA 1
ATOM 554 C C . LEU A 1 74 ? 0.023 7.881 -9.693 1.00 97.50 74 LEU A C 1
ATOM 556 O O . LEU A 1 74 ? -0.066 8.762 -10.544 1.00 97.50 74 LEU A O 1
ATOM 560 N N . THR A 1 75 ? -0.887 6.930 -9.526 1.00 97.75 75 THR A N 1
ATOM 561 C CA . THR A 1 75 ? -2.131 6.820 -10.300 1.00 97.75 75 THR A CA 1
ATOM 562 C C . THR A 1 75 ? -3.355 6.807 -9.401 1.00 97.75 75 THR A C 1
ATOM 564 O O . THR A 1 75 ? -4.378 7.380 -9.754 1.00 97.75 75 THR A O 1
ATOM 567 N N . GLU A 1 76 ? -3.242 6.212 -8.214 1.00 97.56 76 GLU A N 1
ATOM 568 C CA . GLU A 1 76 ? -4.317 6.168 -7.233 1.00 97.56 76 GLU A CA 1
ATOM 569 C C . GLU A 1 76 ? -3.733 6.189 -5.821 1.00 97.56 76 GLU A C 1
ATOM 571 O O . GLU A 1 76 ? -2.715 5.550 -5.547 1.00 97.56 76 GLU A O 1
ATOM 576 N N . VAL A 1 77 ? -4.401 6.909 -4.918 1.00 98.19 77 VAL A N 1
ATOM 577 C CA . VAL A 1 77 ? -4.171 6.808 -3.477 1.00 98.19 77 VAL A CA 1
ATOM 578 C C . VAL A 1 77 ? -5.522 6.790 -2.774 1.00 98.19 77 VAL A C 1
ATOM 580 O O . VAL A 1 77 ? -6.257 7.775 -2.832 1.00 98.19 77 VAL A O 1
ATOM 583 N N . LYS A 1 78 ? -5.861 5.682 -2.110 1.00 97.94 78 LYS A N 1
ATOM 584 C CA . LYS A 1 78 ? -7.179 5.482 -1.487 1.00 97.94 78 LYS A CA 1
ATOM 585 C C . LYS A 1 78 ? -7.046 4.950 -0.061 1.00 97.94 78 LYS A C 1
ATOM 587 O O . LYS A 1 78 ? -6.321 3.988 0.168 1.00 97.94 78 LYS A O 1
ATOM 592 N N . LEU A 1 79 ? -7.791 5.534 0.879 1.00 97.81 79 LEU A N 1
ATOM 593 C CA . LEU A 1 79 ? -8.022 4.949 2.202 1.00 97.81 79 LEU A CA 1
ATOM 594 C C . LEU A 1 79 ? -9.235 4.015 2.129 1.00 97.81 79 LEU A C 1
ATOM 596 O O . LEU A 1 79 ? -10.285 4.394 1.611 1.00 97.81 79 LEU A O 1
ATOM 600 N N . THR A 1 80 ? -9.087 2.792 2.621 1.00 97.44 80 THR A N 1
ATOM 601 C CA . THR A 1 80 ? -10.116 1.746 2.549 1.00 97.44 80 THR A CA 1
ATOM 602 C C . THR A 1 80 ? -9.920 0.735 3.681 1.00 97.44 80 THR A C 1
ATOM 604 O O . THR A 1 80 ? -8.964 0.845 4.451 1.00 97.44 80 THR A O 1
ATOM 607 N N . THR A 1 81 ? -10.822 -0.234 3.812 1.00 97.38 81 THR A N 1
ATOM 608 C CA . THR A 1 81 ? -10.627 -1.391 4.688 1.00 97.38 81 THR A CA 1
ATOM 609 C C . THR A 1 81 ? -9.776 -2.454 3.991 1.00 97.38 81 THR A C 1
ATOM 611 O O . THR A 1 81 ? -9.736 -2.558 2.763 1.00 97.38 81 THR A O 1
ATOM 614 N N . TYR A 1 82 ? -9.094 -3.282 4.777 1.00 97.12 82 TYR A N 1
ATOM 615 C CA . TYR A 1 82 ? -8.331 -4.409 4.256 1.00 97.12 82 TYR A CA 1
ATOM 616 C C . TYR A 1 82 ? -9.238 -5.420 3.547 1.00 97.12 82 TYR A C 1
ATOM 618 O O . TYR A 1 82 ? -8.830 -6.015 2.556 1.00 97.12 82 TYR A O 1
ATOM 626 N N . GLU A 1 83 ? -10.481 -5.572 4.005 1.00 96.88 83 GLU A N 1
ATOM 627 C CA . GLU A 1 83 ? -11.497 -6.397 3.351 1.00 96.88 83 GLU A CA 1
ATOM 628 C C . GLU A 1 83 ? -11.803 -5.950 1.921 1.00 96.88 83 GLU A C 1
ATOM 630 O O . GLU A 1 83 ? -11.774 -6.777 1.015 1.00 96.88 83 GLU A O 1
ATOM 635 N N . GLU A 1 84 ? -12.039 -4.654 1.691 1.00 96.00 84 GLU A N 1
ATOM 636 C CA . GLU A 1 84 ? -12.291 -4.119 0.346 1.00 96.00 84 GLU A CA 1
ATOM 637 C C . GLU A 1 84 ? -11.107 -4.357 -0.602 1.00 96.00 84 GLU A C 1
ATOM 639 O O . GLU A 1 84 ? -11.303 -4.602 -1.795 1.00 96.00 84 GLU A O 1
ATOM 644 N N . PHE A 1 85 ? -9.876 -4.273 -0.087 1.00 95.06 85 PHE A N 1
ATOM 645 C CA . PHE A 1 85 ? -8.672 -4.602 -0.846 1.00 95.06 85 PHE A CA 1
ATOM 646 C C . PHE A 1 85 ? -8.594 -6.107 -1.141 1.00 95.06 85 PHE A C 1
ATOM 648 O O . PHE A 1 85 ? -8.516 -6.503 -2.305 1.00 95.06 85 PHE A O 1
ATOM 655 N N . ALA A 1 86 ? -8.665 -6.943 -0.104 1.00 94.62 86 ALA A N 1
ATOM 656 C CA . ALA A 1 86 ? -8.510 -8.389 -0.210 1.00 94.62 86 ALA A CA 1
ATOM 657 C C . ALA A 1 86 ? -9.619 -9.038 -1.050 1.00 94.62 86 ALA A C 1
ATOM 659 O O . ALA A 1 86 ? -9.346 -9.979 -1.788 1.00 94.62 86 ALA A O 1
ATOM 660 N N . ALA A 1 87 ? -10.843 -8.504 -1.025 1.00 95.44 87 ALA A N 1
ATOM 661 C CA . ALA A 1 87 ? -11.940 -8.971 -1.871 1.00 95.44 87 ALA A CA 1
ATOM 662 C C . ALA A 1 87 ? -11.665 -8.771 -3.372 1.00 95.44 87 ALA A C 1
ATOM 664 O O . ALA A 1 87 ? -12.168 -9.532 -4.195 1.00 95.44 87 ALA A O 1
ATOM 665 N N . LYS A 1 88 ? -10.861 -7.765 -3.743 1.00 92.25 88 LYS A N 1
ATOM 666 C CA . LYS A 1 88 ? -10.495 -7.493 -5.143 1.00 92.25 88 LYS A CA 1
ATOM 667 C C . LYS A 1 88 ? -9.272 -8.276 -5.604 1.00 92.25 88 LYS A C 1
ATOM 669 O O . LYS A 1 88 ? -9.181 -8.606 -6.781 1.00 92.25 88 LYS A O 1
ATOM 674 N N . THR A 1 89 ? -8.319 -8.520 -4.708 1.00 90.62 89 THR A N 1
ATOM 675 C CA . THR A 1 89 ? -7.016 -9.116 -5.052 1.00 90.62 89 THR A CA 1
ATOM 676 C C . THR A 1 89 ? -6.887 -10.585 -4.659 1.00 90.62 89 THR A C 1
ATOM 678 O O . THR A 1 89 ? -6.001 -11.271 -5.155 1.00 90.62 89 THR A O 1
ATOM 681 N N . GLY A 1 90 ? -7.746 -11.078 -3.767 1.00 91.69 90 GLY A N 1
ATOM 682 C CA . GLY A 1 90 ? -7.619 -12.394 -3.142 1.00 91.69 90 GLY A CA 1
ATOM 683 C C . GLY A 1 90 ? -6.573 -12.454 -2.020 1.00 91.69 90 GLY A C 1
ATOM 684 O O . GL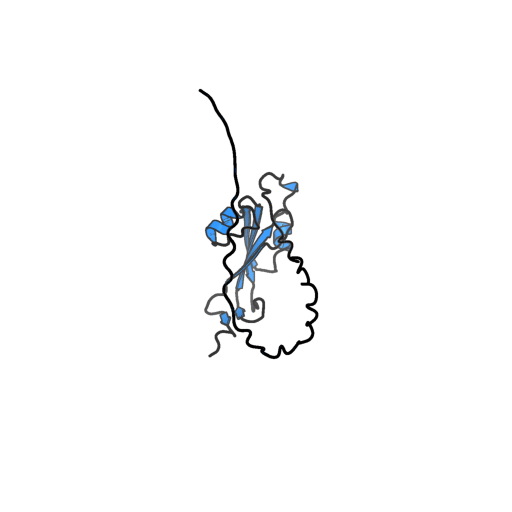Y A 1 90 ? -6.342 -13.526 -1.465 1.00 91.69 90 GLY A O 1
ATOM 685 N N . GLU A 1 91 ? -5.942 -11.332 -1.648 1.00 90.25 91 GLU A N 1
ATOM 686 C CA . GLU A 1 91 ? -4.854 -11.286 -0.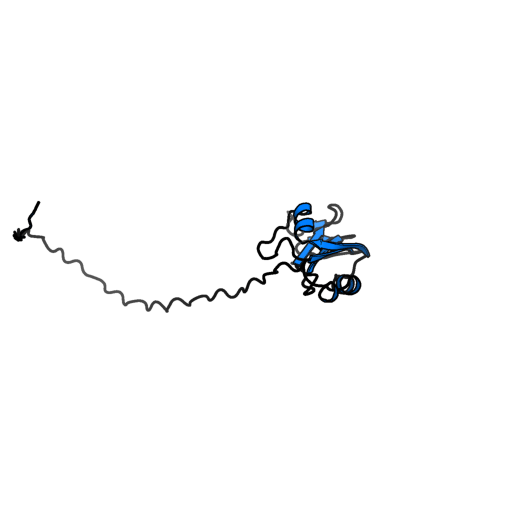658 1.00 90.25 91 GLU A CA 1
ATOM 687 C C . GLU A 1 91 ? -5.350 -11.310 0.799 1.00 90.25 91 GLU A C 1
ATOM 689 O O . GLU A 1 91 ? -5.088 -10.405 1.593 1.00 90.25 91 GLU A O 1
ATOM 694 N N . TYR A 1 92 ? -6.054 -12.363 1.203 1.00 92.12 92 TYR A N 1
ATOM 695 C CA . TYR A 1 92 ? -6.453 -12.532 2.601 1.00 92.12 92 TYR A CA 1
ATOM 696 C C . TYR A 1 92 ? -5.270 -12.962 3.479 1.00 92.12 92 TYR A C 1
ATOM 698 O O . TYR A 1 92 ? -4.564 -13.925 3.182 1.00 92.12 92 TYR A O 1
ATOM 706 N N . LYS A 1 93 ? -5.071 -12.261 4.601 1.00 93.38 93 LYS A N 1
ATOM 707 C CA . LYS A 1 93 ? -4.046 -12.575 5.607 1.00 93.38 93 LYS A CA 1
ATOM 708 C C . LYS A 1 93 ? -4.701 -12.699 6.975 1.00 93.38 93 LYS A C 1
ATOM 710 O O . LYS A 1 93 ? -5.255 -11.729 7.476 1.00 93.38 93 LYS A O 1
ATOM 715 N N . SER A 1 94 ? -4.585 -13.868 7.606 1.00 93.38 94 SER A N 1
ATOM 716 C CA . SER A 1 94 ? -5.186 -14.147 8.923 1.00 93.38 94 SER A CA 1
ATOM 717 C C . SER A 1 94 ? -4.680 -13.227 10.039 1.00 93.38 94 SER A C 1
ATOM 719 O O . SER A 1 94 ? -5.386 -12.983 11.011 1.00 93.38 94 SER A O 1
ATOM 721 N N . ALA A 1 95 ? -3.468 -12.688 9.891 1.00 94.88 95 ALA A N 1
ATOM 722 C CA . ALA A 1 95 ? -2.880 -11.746 10.835 1.00 94.88 95 ALA A CA 1
ATOM 723 C C . ALA A 1 95 ? -3.458 -10.320 10.734 1.00 94.88 95 ALA A C 1
ATOM 725 O O . ALA A 1 95 ? -3.095 -9.474 11.548 1.00 94.88 95 ALA A O 1
ATOM 726 N N . ILE A 1 96 ? -4.322 -10.024 9.755 1.00 96.69 96 ILE A N 1
ATOM 727 C CA . ILE A 1 96 ? -4.871 -8.685 9.515 1.00 96.69 96 ILE A CA 1
ATOM 728 C C . ILE A 1 96 ? -6.394 -8.745 9.610 1.00 96.69 96 ILE A C 1
ATOM 730 O O . ILE A 1 96 ? -7.049 -9.494 8.889 1.00 96.69 96 ILE A O 1
ATOM 734 N N . SER A 1 97 ? -6.970 -7.941 10.501 1.00 96.88 97 SER A N 1
ATOM 735 C CA . SER A 1 97 ? -8.421 -7.805 10.608 1.00 96.88 97 SER A CA 1
ATOM 736 C C . SER A 1 97 ? -9.019 -7.236 9.318 1.00 96.88 97 SER A C 1
ATOM 738 O O . SER A 1 97 ? -8.484 -6.292 8.741 1.00 96.88 97 SER A O 1
ATOM 740 N N . THR A 1 98 ? -10.172 -7.758 8.902 1.00 96.00 98 THR A N 1
ATOM 741 C CA . THR A 1 98 ? -10.937 -7.278 7.736 1.00 96.00 98 THR A CA 1
ATOM 742 C C . THR A 1 98 ? -11.253 -5.780 7.822 1.00 96.00 98 THR A C 1
ATOM 744 O O . THR A 1 98 ? -11.078 -5.044 6.854 1.00 96.00 98 THR A O 1
ATOM 747 N N . ASN A 1 99 ? -11.582 -5.301 9.024 1.00 96.75 99 ASN A N 1
ATOM 748 C CA . ASN A 1 99 ? -11.893 -3.900 9.323 1.00 96.75 99 ASN A CA 1
ATOM 749 C C . ASN A 1 99 ? -10.655 -3.039 9.633 1.00 96.75 99 ASN A C 1
ATOM 751 O O . ASN A 1 99 ? -10.762 -1.963 10.231 1.00 96.75 99 ASN A O 1
ATOM 755 N N . ARG A 1 100 ? -9.454 -3.508 9.281 1.00 97.56 100 ARG A N 1
ATOM 756 C CA . ARG A 1 100 ? -8.236 -2.703 9.377 1.00 97.56 100 ARG A CA 1
ATOM 757 C C . ARG A 1 100 ? -8.222 -1.669 8.255 1.00 97.56 100 ARG A C 1
ATOM 759 O O . ARG A 1 100 ? -8.323 -2.023 7.089 1.00 97.56 100 ARG A O 1
ATOM 766 N N . MET A 1 101 ? -8.067 -0.403 8.601 1.00 98.31 101 MET A N 1
ATOM 767 C CA . MET A 1 101 ? -7.894 0.694 7.661 1.00 98.31 101 MET A CA 1
ATOM 768 C C . M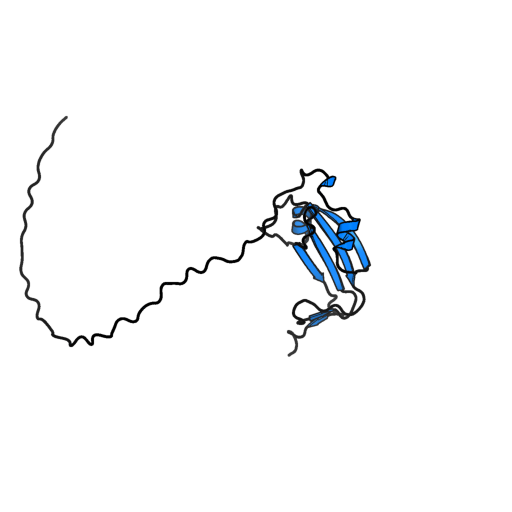ET A 1 101 ? -6.490 0.653 7.062 1.00 98.31 101 MET A C 1
ATOM 770 O O . MET A 1 101 ? -5.490 0.593 7.785 1.00 98.31 101 MET A O 1
ATOM 774 N N . VAL A 1 102 ? -6.424 0.727 5.738 1.00 98.38 102 VAL A N 1
ATOM 775 C CA . VAL A 1 102 ? -5.187 0.701 4.960 1.00 98.38 102 VAL A CA 1
ATOM 776 C C . VAL A 1 102 ? -5.215 1.766 3.871 1.00 98.38 102 VAL A C 1
ATOM 778 O O . VAL A 1 102 ? -6.256 2.061 3.281 1.00 98.38 102 VAL A O 1
ATOM 781 N N . TRP A 1 103 ? -4.051 2.337 3.595 1.00 98.50 103 TRP A N 1
ATOM 782 C CA . TRP A 1 103 ? -3.814 3.135 2.404 1.00 98.50 103 TRP A CA 1
ATOM 783 C C . TRP A 1 103 ? -3.369 2.224 1.268 1.00 98.50 103 TRP A C 1
ATOM 785 O O . TRP A 1 103 ? -2.413 1.466 1.417 1.00 98.50 103 TRP A O 1
ATOM 795 N N . ILE A 1 104 ? -4.044 2.334 0.130 1.00 98.19 104 ILE A N 1
ATOM 796 C CA . ILE A 1 104 ? -3.639 1.723 -1.132 1.00 98.19 104 ILE A CA 1
ATOM 797 C C . ILE A 1 104 ? -2.978 2.808 -1.966 1.00 98.19 104 ILE A C 1
ATOM 799 O O . ILE A 1 104 ? -3.630 3.792 -2.314 1.00 98.19 104 ILE A O 1
ATOM 803 N N . VAL A 1 105 ? -1.690 2.641 -2.253 1.00 98.50 105 VAL A N 1
ATOM 804 C CA . VAL A 1 105 ? -0.902 3.550 -3.089 1.00 98.50 105 VAL A CA 1
ATOM 805 C C . VAL A 1 105 ? -0.519 2.807 -4.361 1.00 98.50 105 VAL A C 1
ATOM 807 O O . VAL A 1 105 ? 0.264 1.863 -4.311 1.00 98.50 105 VAL A O 1
ATOM 810 N N . THR A 1 106 ? -1.067 3.224 -5.498 1.00 97.81 106 THR A N 1
ATOM 811 C CA . THR A 1 106 ? -0.829 2.581 -6.794 1.00 97.81 106 THR A CA 1
ATOM 812 C C . THR A 1 106 ? -0.081 3.520 -7.725 1.00 97.81 106 THR A C 1
ATOM 814 O O . THR A 1 106 ? -0.443 4.693 -7.874 1.00 97.81 106 THR A O 1
ATOM 817 N N . GLY A 1 107 ? 0.911 3.004 -8.439 1.00 97.44 107 GLY A N 1
ATOM 818 C CA . GLY A 1 107 ? 1.638 3.779 -9.435 1.00 97.44 107 GLY A CA 1
ATOM 819 C C . GLY A 1 107 ? 2.550 2.942 -10.313 1.00 97.44 107 GLY A C 1
ATOM 820 O O . GLY A 1 107 ? 2.570 1.715 -10.230 1.00 97.44 107 GLY A O 1
ATOM 821 N N . PHE A 1 108 ? 3.298 3.636 -11.164 1.00 96.12 108 PHE A N 1
ATOM 822 C CA . PHE A 1 108 ? 4.275 3.043 -12.071 1.00 96.12 108 PHE A CA 1
ATOM 823 C C . PHE A 1 108 ? 5.685 3.521 -11.741 1.00 96.12 108 PHE A C 1
ATOM 825 O O . PHE A 1 108 ? 5.915 4.722 -11.577 1.00 96.12 108 PHE A O 1
ATOM 832 N N . VAL A 1 109 ? 6.638 2.598 -11.684 1.00 94.06 109 VAL A N 1
ATOM 833 C CA . VAL A 1 109 ? 8.062 2.931 -11.601 1.00 94.06 109 VAL A CA 1
ATOM 834 C C . VAL A 1 109 ? 8.627 2.979 -13.021 1.00 94.06 109 VAL A C 1
ATOM 836 O O . VAL A 1 109 ? 8.538 1.973 -13.725 1.00 94.06 109 VAL A O 1
ATOM 839 N N . PRO A 1 110 ? 9.164 4.129 -13.469 1.00 89.62 110 PRO A N 1
ATOM 840 C CA . PRO A 1 110 ? 9.794 4.224 -14.779 1.00 89.62 110 PRO A CA 1
ATOM 841 C C . PRO A 1 110 ? 11.158 3.520 -14.786 1.00 89.62 110 PRO A C 1
ATOM 843 O O . PRO A 1 110 ? 11.915 3.634 -13.820 1.00 89.62 110 PRO A O 1
ATOM 846 N N . GLY A 1 111 ? 11.493 2.876 -15.904 1.00 89.12 111 GLY A N 1
ATOM 847 C CA . GLY A 1 111 ? 12.757 2.170 -16.093 1.00 89.12 111 GLY A CA 1
ATOM 848 C C . GLY A 1 111 ? 12.819 0.807 -15.402 1.00 89.12 111 GLY A C 1
ATOM 849 O O . GLY A 1 111 ? 11.802 0.232 -15.012 1.00 89.12 111 GLY A O 1
ATOM 850 N N . GLU A 1 112 ? 14.044 0.293 -15.264 1.00 91.25 112 GLU A N 1
ATOM 851 C CA . GLU A 1 112 ? 14.295 -1.046 -14.734 1.00 91.25 112 GLU A CA 1
ATOM 852 C C . GLU A 1 112 ? 13.914 -1.150 -13.247 1.00 91.25 112 GLU A C 1
ATOM 854 O O . GLU A 1 112 ? 14.453 -0.441 -12.394 1.00 91.25 112 GLU A O 1
ATOM 859 N N . PHE A 1 113 ? 13.034 -2.095 -12.919 1.00 91.75 113 PHE A N 1
ATOM 860 C CA . PHE A 1 113 ? 12.677 -2.448 -11.552 1.00 91.75 113 PHE A CA 1
ATOM 861 C C . PHE A 1 113 ? 13.011 -3.915 -11.274 1.00 91.75 113 PHE A C 1
ATOM 863 O O . PHE A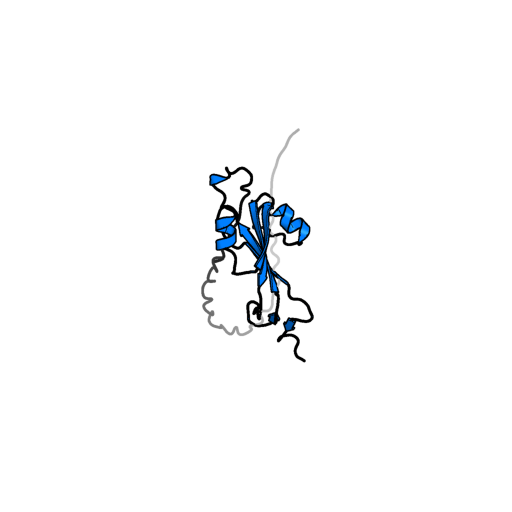 1 113 ? 12.422 -4.832 -11.848 1.00 91.75 113 PHE A O 1
ATOM 870 N N . ARG A 1 114 ? 13.960 -4.150 -10.364 1.00 89.38 114 ARG A N 1
ATOM 871 C CA . ARG A 1 114 ? 14.373 -5.501 -9.962 1.00 89.38 114 ARG A CA 1
ATOM 872 C C . ARG A 1 114 ? 13.474 -6.030 -8.854 1.00 89.38 114 ARG A C 1
ATOM 874 O O . ARG A 1 114 ? 13.330 -5.392 -7.811 1.00 89.38 114 ARG A O 1
ATOM 881 N N . MET A 1 115 ? 12.899 -7.212 -9.060 1.00 83.62 115 MET A N 1
ATOM 882 C CA . MET A 1 115 ? 12.090 -7.873 -8.038 1.00 83.62 115 MET A CA 1
ATOM 883 C C . MET A 1 115 ? 12.981 -8.441 -6.921 1.00 83.62 115 MET A C 1
ATOM 885 O O . MET A 1 115 ? 14.184 -8.661 -7.096 1.00 83.62 115 MET A O 1
ATOM 889 N N . SER A 1 116 ? 12.397 -8.645 -5.736 1.00 78.25 116 SER A N 1
ATOM 890 C CA . SER A 1 116 ? 13.130 -9.160 -4.572 1.00 78.25 116 SER A CA 1
ATOM 891 C C . SER A 1 116 ? 13.776 -10.513 -4.884 1.00 78.25 116 SER A C 1
ATOM 893 O O . SER A 1 116 ? 13.148 -11.372 -5.494 1.00 78.25 116 SER A O 1
ATOM 895 N N . GLY A 1 117 ? 15.039 -10.689 -4.490 1.00 73.00 117 GLY A N 1
ATOM 896 C CA . GLY A 1 117 ? 15.822 -11.889 -4.801 1.00 73.00 117 GLY A CA 1
ATOM 897 C C . GLY A 1 117 ? 16.481 -11.886 -6.184 1.00 73.00 117 GLY A C 1
ATOM 898 O O . GLY A 1 117 ? 17.238 -12.803 -6.479 1.00 73.00 117 GLY A O 1
ATOM 899 N N . GLY A 1 118 ? 16.245 -10.864 -7.017 1.00 73.12 118 GLY A N 1
ATOM 900 C CA . GLY A 1 118 ? 16.909 -10.705 -8.316 1.00 73.12 118 GLY A CA 1
ATOM 901 C C . GLY A 1 118 ? 16.532 -11.757 -9.361 1.00 73.12 118 GLY A C 1
ATOM 902 O O . GLY A 1 118 ? 17.159 -11.803 -10.412 1.00 73.12 118 GLY A O 1
ATOM 903 N N . SER A 1 119 ? 15.521 -12.586 -9.092 1.00 78.31 119 SER A N 1
ATOM 904 C CA . SER A 1 119 ? 15.069 -13.660 -9.983 1.00 78.31 119 SER A CA 1
ATOM 905 C C . SER A 1 119 ? 14.388 -13.143 -11.247 1.00 78.31 119 SER A C 1
ATOM 907 O O . SER A 1 119 ? 14.359 -13.839 -12.256 1.00 78.31 119 SER A O 1
ATOM 909 N N . SER A 1 120 ? 13.851 -11.926 -11.200 1.00 85.25 120 SER A N 1
ATOM 910 C CA . SER A 1 120 ? 13.189 -11.297 -12.334 1.00 85.25 120 SER A CA 1
ATOM 911 C C . SER A 1 120 ? 13.353 -9.780 -12.328 1.00 85.25 120 SER A C 1
ATOM 913 O O . SER A 1 120 ? 13.517 -9.133 -11.284 1.00 85.25 120 SER A O 1
ATOM 915 N N . ILE A 1 121 ? 13.314 -9.215 -13.529 1.00 90.62 121 ILE A N 1
ATOM 916 C CA . ILE A 1 121 ? 13.434 -7.787 -13.791 1.00 90.62 121 ILE A CA 1
ATOM 917 C C . ILE A 1 121 ? 12.262 -7.343 -14.642 1.00 90.62 121 ILE A C 1
ATOM 919 O O . ILE A 1 121 ? 11.900 -7.998 -15.617 1.00 90.62 121 ILE A O 1
ATOM 923 N N . CYS A 1 122 ? 11.720 -6.191 -14.285 1.00 92.75 122 CYS A N 1
ATOM 924 C CA . CYS A 1 122 ? 10.767 -5.463 -15.093 1.00 92.75 122 CYS A CA 1
ATOM 925 C C . CYS A 1 122 ? 11.542 -4.366 -15.808 1.00 92.75 122 CYS A C 1
ATOM 927 O O . CYS A 1 122 ? 12.024 -3.443 -15.160 1.00 92.75 122 CYS A O 1
ATOM 929 N N . THR A 1 123 ? 11.750 -4.507 -17.111 1.00 91.88 123 THR A N 1
ATOM 930 C CA . THR A 1 123 ? 12.624 -3.632 -17.900 1.00 91.88 123 THR A CA 1
ATOM 931 C C . THR A 1 123 ? 12.078 -2.214 -18.010 1.00 91.88 123 THR A C 1
ATOM 933 O O . THR A 1 123 ? 12.863 -1.274 -18.114 1.00 91.88 123 THR A O 1
ATOM 936 N N . ASP A 1 124 ? 10.753 -2.052 -17.954 1.00 91.38 124 ASP A N 1
ATOM 937 C CA . ASP A 1 124 ? 10.098 -0.749 -17.874 1.00 91.38 124 ASP A CA 1
ATOM 938 C C . ASP A 1 124 ? 8.676 -0.839 -17.289 1.00 91.38 124 ASP A C 1
ATOM 940 O O . ASP A 1 124 ? 8.005 -1.874 -17.371 1.00 91.38 124 ASP A O 1
ATOM 944 N N . ASN A 1 125 ? 8.207 0.289 -16.747 1.00 91.00 125 ASN A N 1
ATOM 945 C CA . ASN A 1 125 ? 6.840 0.550 -16.285 1.00 91.00 125 ASN A CA 1
ATOM 946 C C . ASN A 1 125 ? 6.273 -0.517 -15.337 1.00 91.00 125 ASN A C 1
ATOM 948 O O . ASN A 1 125 ? 5.128 -0.954 -15.486 1.00 91.00 125 ASN A O 1
ATOM 952 N N . ALA A 1 126 ? 7.047 -0.912 -14.323 1.00 94.69 126 ALA A N 1
ATOM 953 C CA . ALA A 1 126 ? 6.542 -1.793 -13.276 1.00 94.69 126 ALA A CA 1
ATOM 954 C C . ALA A 1 126 ? 5.378 -1.116 -12.540 1.00 94.69 126 ALA A C 1
ATOM 956 O O . ALA A 1 126 ? 5.542 -0.041 -11.954 1.00 94.69 126 ALA A O 1
ATOM 957 N N . LYS A 1 127 ? 4.200 -1.744 -12.553 1.00 95.38 127 LYS A N 1
ATOM 958 C CA . LYS A 1 127 ? 3.054 -1.290 -11.766 1.00 95.38 127 LYS A CA 1
ATOM 959 C C . LYS A 1 127 ? 3.190 -1.828 -10.354 1.00 95.38 127 LYS A C 1
ATOM 961 O O . LYS A 1 127 ? 3.318 -3.033 -10.150 1.00 95.38 127 LYS A O 1
ATOM 966 N N . ILE A 1 128 ? 3.104 -0.941 -9.377 1.00 95.12 128 ILE A N 1
ATOM 967 C CA . ILE A 1 128 ? 3.244 -1.288 -7.969 1.00 95.12 128 ILE A CA 1
ATOM 968 C C . ILE A 1 128 ? 1.997 -0.842 -7.229 1.00 95.12 128 ILE A C 1
ATOM 970 O O . ILE A 1 128 ? 1.482 0.254 -7.450 1.00 95.12 128 ILE A O 1
ATOM 974 N N . VAL A 1 129 ? 1.515 -1.727 -6.363 1.00 96.06 129 VAL A N 1
ATOM 975 C CA . VAL A 1 129 ? 0.462 -1.444 -5.394 1.00 96.06 129 VAL A CA 1
ATOM 976 C C . VAL A 1 129 ? 1.094 -1.602 -4.019 1.00 96.06 129 VAL A C 1
ATOM 978 O O . VAL A 1 129 ? 1.608 -2.665 -3.701 1.00 96.06 129 VAL A O 1
ATOM 981 N N . GLU A 1 130 ? 1.099 -0.563 -3.196 1.00 96.88 130 GLU A N 1
ATOM 982 C CA . GLU A 1 130 ? 1.528 -0.659 -1.802 1.00 96.88 130 GLU A CA 1
ATOM 983 C C . GLU A 1 130 ? 0.333 -0.560 -0.871 1.00 96.88 130 GLU A C 1
ATOM 985 O O . GLU A 1 130 ? -0.436 0.399 -0.916 1.00 96.88 130 GLU A O 1
ATOM 990 N N . VAL A 1 131 ? 0.204 -1.571 -0.013 1.00 97.81 131 VAL A N 1
ATOM 991 C CA . VAL A 1 131 ? -0.808 -1.634 1.039 1.00 97.81 131 VAL A CA 1
ATOM 992 C C . VAL A 1 131 ? -0.134 -1.235 2.335 1.00 97.81 131 VAL A C 1
ATOM 994 O O . VAL A 1 131 ? 0.706 -1.973 2.855 1.00 97.81 131 VAL A O 1
ATOM 997 N N . ILE A 1 132 ? -0.481 -0.061 2.843 1.00 98.25 132 ILE A N 1
ATOM 998 C CA . ILE A 1 132 ? 0.165 0.539 4.005 1.00 98.25 132 ILE A CA 1
ATOM 999 C C . ILE A 1 132 ? -0.840 0.621 5.147 1.00 98.25 132 ILE A C 1
ATOM 1001 O O . ILE A 1 132 ? -1.929 1.167 4.984 1.00 98.25 132 ILE A O 1
ATOM 1005 N N . ASP A 1 133 ? -0.476 0.110 6.317 1.00 97.94 133 ASP A N 1
ATOM 1006 C CA . ASP A 1 133 ? -1.297 0.224 7.515 1.00 97.94 133 ASP A CA 1
ATOM 1007 C C . ASP A 1 133 ? -1.569 1.693 7.856 1.00 97.94 133 ASP A C 1
ATOM 1009 O O . ASP A 1 133 ? -0.634 2.484 8.012 1.00 97.94 133 ASP A O 1
ATOM 1013 N N . ALA A 1 134 ? -2.843 2.069 7.981 1.00 98.06 134 ALA A N 1
ATOM 1014 C CA . ALA A 1 134 ? -3.196 3.467 8.175 1.00 98.06 134 ALA A CA 1
ATOM 1015 C C . ALA A 1 134 ? -2.857 3.993 9.575 1.00 98.06 134 ALA A C 1
ATOM 1017 O O . ALA A 1 134 ? -2.795 5.200 9.733 1.00 98.06 134 ALA A O 1
ATOM 1018 N N . GLU A 1 135 ? -2.624 3.154 10.584 1.00 97.69 135 GLU A N 1
ATOM 1019 C CA . GLU A 1 135 ? -2.267 3.611 11.936 1.00 97.69 135 GLU A CA 1
ATOM 1020 C C . GLU A 1 135 ? -0.751 3.562 12.172 1.00 97.69 135 GLU A C 1
ATOM 1022 O O . GLU A 1 135 ? -0.188 4.493 12.743 1.00 97.69 135 GLU A O 1
ATOM 1027 N N . THR A 1 136 ? -0.076 2.497 11.734 1.00 96.75 136 THR A N 1
ATOM 1028 C CA . THR A 1 136 ? 1.347 2.258 12.026 1.00 96.75 136 THR A CA 1
ATOM 1029 C C . THR A 1 136 ? 2.280 2.678 10.897 1.00 96.75 136 THR A C 1
ATOM 1031 O O . THR A 1 136 ? 3.465 2.907 11.137 1.00 96.75 136 THR A O 1
ATOM 1034 N N . GLY A 1 137 ? 1.783 2.774 9.661 1.00 96.94 137 GLY A N 1
ATOM 1035 C CA . GLY A 1 137 ? 2.616 3.012 8.483 1.00 96.94 137 GLY A CA 1
ATOM 1036 C C . GLY A 1 137 ? 3.430 1.797 8.027 1.00 96.94 137 GLY A C 1
ATOM 1037 O O . GLY A 1 137 ? 4.373 1.941 7.242 1.00 96.94 137 GLY A O 1
ATOM 1038 N N . ASP A 1 138 ? 3.116 0.598 8.515 1.00 96.94 138 ASP A N 1
ATOM 1039 C CA . ASP A 1 138 ? 3.766 -0.628 8.052 1.00 96.94 138 ASP A CA 1
ATOM 1040 C C . ASP A 1 138 ? 3.350 -0.973 6.622 1.00 96.94 138 ASP A C 1
ATOM 1042 O O . ASP A 1 138 ? 2.185 -0.831 6.260 1.00 96.94 138 ASP A O 1
ATOM 1046 N N . ILE A 1 139 ? 4.289 -1.483 5.823 1.00 95.94 139 ILE A N 1
ATOM 1047 C CA . ILE A 1 139 ? 3.970 -2.060 4.514 1.00 95.94 139 ILE A CA 1
ATOM 1048 C C . ILE A 1 139 ? 3.454 -3.482 4.742 1.00 95.94 139 ILE A C 1
ATOM 1050 O O . ILE A 1 139 ? 4.205 -4.365 5.153 1.00 95.94 139 ILE A O 1
ATOM 1054 N N . LEU A 1 140 ? 2.167 -3.695 4.487 1.00 95.19 140 LEU A N 1
ATOM 1055 C CA . LEU A 1 140 ? 1.480 -4.972 4.680 1.00 95.19 140 LEU A CA 1
ATOM 1056 C C . LEU A 1 140 ? 1.577 -5.864 3.441 1.00 95.19 140 LEU A C 1
ATOM 1058 O O . LEU A 1 140 ? 1.603 -7.091 3.556 1.00 95.19 140 LEU A O 1
ATOM 1062 N N . SER A 1 141 ? 1.614 -5.257 2.255 1.00 92.62 141 SER A N 1
ATOM 1063 C CA . SER A 1 141 ? 1.806 -5.940 0.976 1.00 92.62 141 SER A CA 1
ATOM 1064 C C . SER A 1 141 ? 2.400 -4.980 -0.053 1.00 92.62 141 SER A C 1
ATOM 1066 O O . SER A 1 141 ? 2.173 -3.769 0.015 1.00 92.62 141 SER A O 1
ATOM 1068 N N . ARG A 1 142 ? 3.152 -5.533 -1.008 1.00 92.94 142 ARG A N 1
ATOM 1069 C CA . ARG A 1 142 ? 3.655 -4.814 -2.184 1.00 92.94 142 ARG A CA 1
ATOM 1070 C C . ARG A 1 142 ? 3.566 -5.703 -3.427 1.00 92.94 142 ARG A C 1
ATOM 1072 O O . ARG A 1 142 ? 4.589 -6.244 -3.855 1.00 92.94 142 ARG A O 1
ATOM 1079 N N . PRO A 1 143 ? 2.368 -5.907 -3.994 1.00 90.81 143 PRO A N 1
ATOM 1080 C CA . PRO A 1 143 ? 2.249 -6.550 -5.290 1.00 90.81 143 PRO A CA 1
ATOM 1081 C C . PRO A 1 143 ? 2.958 -5.726 -6.365 1.00 90.81 143 PRO A C 1
ATOM 1083 O O . PRO A 1 143 ? 2.791 -4.506 -6.456 1.00 90.81 143 PRO A O 1
ATOM 1086 N N . ILE A 1 144 ? 3.753 -6.414 -7.176 1.00 91.94 144 ILE A N 1
ATOM 1087 C CA . ILE A 1 144 ? 4.477 -5.851 -8.313 1.00 91.94 144 ILE A CA 1
ATOM 1088 C C . ILE A 1 144 ? 3.970 -6.581 -9.550 1.00 91.94 144 ILE A C 1
ATOM 1090 O O . ILE A 1 144 ? 4.017 -7.809 -9.611 1.00 91.94 144 ILE A O 1
ATOM 1094 N N . TYR A 1 145 ? 3.482 -5.820 -10.520 1.00 91.31 145 TYR A N 1
ATOM 1095 C CA . TYR A 1 145 ? 2.973 -6.329 -11.782 1.00 91.31 145 TYR A CA 1
ATOM 1096 C C . TYR A 1 145 ? 3.827 -5.785 -12.910 1.00 91.31 145 TYR A C 1
ATOM 1098 O O . TYR A 1 145 ? 3.992 -4.569 -13.048 1.00 91.31 145 TYR A O 1
ATOM 1106 N N . CYS A 1 146 ? 4.341 -6.693 -13.727 1.00 90.88 146 CYS A N 1
ATOM 1107 C CA . CYS A 1 146 ? 5.197 -6.349 -14.846 1.00 90.88 146 CYS A CA 1
ATOM 1108 C C . CYS A 1 146 ? 4.545 -6.831 -16.134 1.00 90.88 146 CYS A C 1
ATOM 1110 O O . CYS A 1 146 ? 4.098 -7.981 -16.184 1.00 90.88 146 CYS A O 1
ATOM 1112 N N . PRO A 1 147 ? 4.422 -5.956 -17.146 1.00 86.25 147 PRO A N 1
ATOM 1113 C CA . PRO A 1 147 ? 3.917 -6.370 -18.443 1.00 86.25 147 PRO A CA 1
ATOM 1114 C C . PRO A 1 147 ? 4.749 -7.548 -18.981 1.00 86.25 147 PRO A C 1
ATOM 1116 O O . PRO A 1 147 ? 5.978 -7.526 -18.828 1.00 86.25 147 PRO A O 1
ATOM 1119 N N . PRO A 1 148 ? 4.128 -8.587 -19.570 1.00 84.62 148 PRO A N 1
ATOM 1120 C CA . PRO A 1 148 ? 4.850 -9.756 -20.073 1.00 84.62 148 PRO A CA 1
ATOM 1121 C C . PRO A 1 148 ? 5.980 -9.404 -21.047 1.00 84.62 148 PRO A C 1
ATOM 1123 O O . PRO A 1 148 ? 7.052 -9.995 -20.983 1.00 84.62 148 PRO A O 1
ATOM 1126 N N . GLU A 1 149 ? 5.766 -8.401 -21.897 1.00 87.50 149 GLU A N 1
ATOM 1127 C CA . GLU A 1 149 ? 6.741 -7.873 -22.855 1.00 87.50 149 GLU A CA 1
ATOM 1128 C C . GLU A 1 149 ? 7.960 -7.206 -22.196 1.00 87.50 149 GLU A C 1
ATOM 1130 O O . GLU A 1 149 ? 9.016 -7.102 -22.815 1.00 87.50 149 GLU A O 1
ATOM 1135 N N . ASN A 1 150 ? 7.825 -6.804 -20.931 1.00 87.56 150 ASN A N 1
ATOM 1136 C CA . ASN A 1 150 ? 8.843 -6.094 -20.163 1.00 87.56 150 ASN A CA 1
ATOM 1137 C C . ASN A 1 150 ? 9.414 -6.952 -19.030 1.00 87.56 150 ASN A C 1
ATOM 1139 O O . ASN A 1 150 ? 10.018 -6.417 -18.106 1.00 87.56 150 ASN A O 1
ATOM 1143 N N . THR A 1 151 ? 9.194 -8.267 -19.040 1.00 90.00 151 THR A N 1
ATOM 1144 C CA . THR A 1 151 ? 9.653 -9.146 -17.960 1.00 90.00 151 THR A CA 1
ATOM 1145 C C . THR A 1 151 ? 10.815 -10.011 -18.428 1.00 90.00 151 THR A C 1
ATOM 1147 O O . THR A 1 151 ? 10.683 -10.800 -19.360 1.00 90.00 151 THR A O 1
ATOM 1150 N N . ILE A 1 152 ? 11.946 -9.907 -17.735 1.00 86.38 152 ILE A N 1
ATOM 1151 C CA . ILE A 1 152 ? 13.055 -10.857 -17.830 1.00 86.38 152 ILE A CA 1
ATOM 1152 C C . ILE A 1 152 ? 12.972 -11.757 -16.601 1.00 86.38 152 ILE A C 1
ATOM 1154 O O . ILE A 1 152 ? 13.095 -11.275 -15.478 1.00 86.38 152 ILE A O 1
ATOM 1158 N N . ASP A 1 153 ? 12.757 -13.053 -16.807 1.00 84.31 153 ASP A N 1
ATOM 1159 C CA . ASP A 1 153 ? 12.726 -14.059 -15.744 1.00 84.31 153 ASP A CA 1
ATOM 1160 C C . ASP A 1 153 ? 13.958 -14.965 -15.856 1.00 84.31 153 ASP A C 1
ATOM 1162 O O . ASP A 1 153 ? 14.071 -15.774 -16.778 1.00 84.31 153 ASP A O 1
ATOM 1166 N N . TYR A 1 154 ? 14.895 -14.820 -14.920 1.00 78.25 154 TYR A N 1
ATOM 1167 C CA . TYR A 1 154 ? 16.142 -15.586 -14.905 1.00 78.25 154 TYR A CA 1
ATOM 1168 C C . TYR A 1 154 ? 15.952 -17.024 -14.420 1.00 78.25 154 TYR A C 1
ATOM 1170 O O . TYR A 1 154 ? 16.816 -17.863 -14.662 1.00 78.25 154 TYR A O 1
ATOM 1178 N N . MET A 1 155 ? 14.830 -17.327 -13.760 1.00 73.31 155 MET A N 1
ATOM 1179 C CA . MET A 1 155 ? 14.487 -18.686 -13.322 1.00 73.31 155 MET A CA 1
ATOM 1180 C C . MET A 1 155 ? 13.821 -19.497 -14.439 1.00 73.31 155 MET A C 1
ATOM 1182 O O . MET A 1 155 ? 13.642 -20.705 -14.302 1.00 73.31 155 MET A O 1
ATOM 1186 N N . ARG A 1 156 ? 13.448 -18.836 -15.541 1.00 63.81 156 ARG A N 1
ATOM 1187 C CA . ARG A 1 156 ? 12.791 -19.438 -16.707 1.00 63.81 156 ARG A CA 1
ATOM 1188 C C . ARG A 1 156 ? 13.723 -19.608 -17.907 1.00 63.81 156 ARG A C 1
ATOM 1190 O O . ARG A 1 156 ? 13.255 -19.903 -19.006 1.00 63.81 156 ARG A O 1
ATOM 1197 N N . LEU A 1 157 ? 15.025 -19.409 -17.713 1.00 55.00 157 LEU A N 1
ATOM 1198 C CA . LEU A 1 157 ? 16.015 -19.717 -18.739 1.00 55.00 157 LEU A CA 1
ATOM 1199 C C . LEU A 1 157 ? 16.116 -21.250 -18.908 1.00 55.00 157 LEU A C 1
ATOM 1201 O O . LEU A 1 157 ? 16.061 -21.956 -17.899 1.00 55.00 157 LEU A O 1
ATOM 1205 N N . PRO A 1 158 ? 16.187 -21.756 -20.153 1.00 54.28 158 PRO A N 1
ATOM 1206 C CA . PRO A 1 158 ? 16.266 -23.187 -20.452 1.00 54.28 158 PRO A CA 1
ATOM 1207 C C . PRO A 1 158 ? 17.539 -23.852 -19.918 1.00 54.28 158 PRO A C 1
ATOM 1209 O O . PRO A 1 158 ? 18.583 -23.163 -19.828 1.00 54.28 158 PRO A O 1
#

Secondary structure (DSSP, 8-state):
---------------------------PPPP----------------B---TTS-GGGSPPHHHHHHHSPS-EEEEEEEEEHHHHHHHH----TTB-TT-EEEEEEEEE-S-EEPTTSSEEE-S-EEEEEEEETTT--EEE--EE--GGGEEEGGG--

pLDDT: mean 79.61, std 21.95, range [33.81, 98.5]

Sequence (158 aa):
MNNITKQIAVFIALAGAATLFLAPSVIAKPVQIKKPVKLEPTTTIKTYAANNNLPASRLMTIKSAIKRAIPMRLTEVKLTTYEEFAAKTGEYKSAISTNRMVWIVTGFVPGEFRMSGGSSICTDNAKIVEVIDAETGDILSRPIYCPPENTIDYMRLP

Radius of gyration: 33.42 Å; chains: 1; bounding box: 62×88×73 Å